Protein AF-0000000085050852 (afdb_homodimer)

pLDDT: mean 91.25, std 10.24, range [46.09, 98.75]

Foldseek 3Di:
DDPDPDDDDDDPDDDDDDDDDDPVVVVVLVVVQVVVCVVPVDRDDSVVCVVVVVVVVCVPDPVNVVVVVD/DDPDPDDDDDDPDDDDDDDDDDPVVVVVLVVVQVVVCVVPVDRDDSVVCVVVVVVVVCVPDPVNVVVVVD

InterPro domains:
  IPR018733 Protein of unknown function DUF2274 [PF10038] (1-66)

Radius of gyration: 18.99 Å; Cα contacts (8 Å, |Δi|>4): 136; chains: 2; bounding box: 42×63×49 Å

Structure (mmCIF, N/CA/C/O backbone):
data_AF-0000000085050852-model_v1
#
loop_
_entity.id
_entity.type
_entity.pdbx_description
1 polymer 'DUF2274 domain-containing protein'
#
loop_
_atom_site.group_PDB
_atom_site.id
_atom_site.type_symbol
_atom_site.label_atom_id
_atom_site.label_alt_id
_atom_site.label_comp_id
_atom_site.label_asym_id
_atom_site.label_entity_id
_atom_site.label_seq_id
_atom_site.pdbx_PDB_ins_code
_atom_site.Cartn_x
_atom_site.Cartn_y
_atom_site.Cartn_z
_atom_site.occupancy
_atom_site.B_iso_or_equiv
_atom_site.auth_seq_id
_atom_site.auth_comp_id
_atom_site.auth_asym_id
_atom_site.auth_atom_id
_atom_site.pdbx_PDB_model_num
ATOM 1 N N . MET A 1 1 ? -20.203 -36.625 -13.133 1 67.12 1 MET A N 1
ATOM 2 C CA . MET A 1 1 ? -20.219 -35.344 -12.453 1 67.12 1 MET A CA 1
ATOM 3 C C . MET A 1 1 ? -20.875 -34.281 -13.32 1 67.12 1 MET A C 1
ATOM 5 O O . MET A 1 1 ? -20.875 -34.375 -14.547 1 67.12 1 MET A O 1
ATOM 9 N N . VAL A 1 2 ? -21.734 -33.469 -12.781 1 70.62 2 VAL A N 1
ATOM 10 C CA . VAL A 1 2 ? -22.438 -32.469 -13.594 1 70.62 2 VAL A CA 1
ATOM 11 C C . VAL A 1 2 ? -21.469 -31.438 -14.125 1 70.62 2 VAL A C 1
ATOM 13 O O . VAL A 1 2 ? -20.641 -30.906 -13.375 1 70.62 2 VAL A O 1
ATOM 16 N N . GLU A 1 3 ? -21.203 -31.438 -15.422 1 77 3 GLU A N 1
ATOM 17 C CA . GLU A 1 3 ? -20.359 -30.438 -16.062 1 77 3 GLU A CA 1
ATOM 18 C C . GLU A 1 3 ? -21.109 -29.125 -16.281 1 77 3 GLU A C 1
ATOM 20 O O . GLU A 1 3 ? -21.875 -29 -17.25 1 77 3 GLU A O 1
ATOM 25 N N . LEU A 1 4 ? -21.188 -28.328 -15.367 1 81.25 4 LEU A N 1
ATOM 26 C CA . LEU A 1 4 ? -21.844 -27.047 -15.508 1 81.25 4 LEU A CA 1
ATOM 27 C C . LEU A 1 4 ? -21.141 -26.172 -16.531 1 81.25 4 LEU A C 1
ATOM 29 O O . LEU A 1 4 ? -19.906 -26.234 -16.656 1 81.25 4 LEU A O 1
ATOM 33 N N . LYS A 1 5 ? -21.828 -25.375 -17.188 1 89.88 5 LYS A N 1
ATOM 34 C CA . LYS A 1 5 ? -21.281 -24.422 -18.141 1 89.88 5 LYS A CA 1
ATOM 35 C C . LYS A 1 5 ? -20.5 -23.312 -17.438 1 89.88 5 LYS A C 1
ATOM 37 O O . LYS A 1 5 ? -19.531 -22.781 -17.984 1 89.88 5 LYS A O 1
ATOM 42 N N . LEU A 1 6 ? -21.047 -23.094 -16.156 1 86.44 6 LEU A N 1
ATOM 43 C CA . LEU A 1 6 ? -20.422 -22 -15.414 1 86.44 6 LEU A CA 1
ATOM 44 C C . LEU A 1 6 ? -19.125 -22.469 -14.781 1 86.44 6 LEU A C 1
ATOM 46 O O . LEU A 1 6 ? -19.094 -23.438 -14.023 1 86.44 6 LEU A O 1
ATOM 50 N N . ALA A 1 7 ? -18.125 -21.75 -15.133 1 86.06 7 ALA A N 1
ATOM 51 C CA . ALA A 1 7 ? -16.828 -22.016 -14.531 1 86.06 7 ALA A CA 1
ATOM 52 C C . ALA A 1 7 ? -16.766 -21.531 -13.086 1 86.06 7 ALA A C 1
ATOM 54 O O . ALA A 1 7 ? -17.641 -20.766 -12.648 1 86.06 7 ALA A O 1
ATOM 55 N N . LYS A 1 8 ? -15.93 -22.078 -12.336 1 86.75 8 LYS A N 1
ATOM 56 C CA . LYS A 1 8 ? -15.672 -21.609 -10.977 1 86.75 8 LYS A CA 1
ATOM 57 C C . LYS A 1 8 ? -15.406 -20.109 -10.945 1 86.75 8 LYS A C 1
ATOM 59 O O . LYS A 1 8 ? -14.648 -19.594 -11.766 1 86.75 8 LYS A O 1
ATOM 64 N N . LEU A 1 9 ? -16.266 -19.484 -10.148 1 86.06 9 LEU A N 1
ATOM 65 C CA . LEU A 1 9 ? -16.094 -18.031 -9.984 1 86.06 9 LEU A CA 1
ATOM 66 C C . LEU A 1 9 ? -14.805 -17.719 -9.242 1 86.06 9 LEU A C 1
ATOM 68 O O . LEU A 1 9 ? -14.398 -18.469 -8.352 1 86.06 9 LEU A O 1
ATOM 72 N N . PRO A 1 10 ? -14.148 -16.719 -9.664 1 84.88 10 PRO A N 1
ATOM 73 C CA . PRO A 1 10 ? -12.953 -16.328 -8.922 1 84.88 10 PRO A CA 1
ATOM 74 C C . PRO A 1 10 ? -13.25 -15.945 -7.477 1 84.88 10 PRO A C 1
ATOM 76 O O . PRO A 1 10 ? -14.406 -15.68 -7.133 1 84.88 10 PRO A O 1
ATOM 79 N N . ASP A 1 11 ? -12.266 -16.062 -6.648 1 89.38 11 ASP A N 1
ATOM 80 C CA . ASP A 1 11 ? -12.406 -15.594 -5.273 1 89.38 11 ASP A CA 1
ATOM 81 C C . ASP A 1 11 ? -12.68 -14.086 -5.23 1 89.38 11 ASP A C 1
ATOM 83 O O . ASP A 1 11 ? -11.977 -13.312 -5.879 1 89.38 11 ASP A O 1
ATOM 87 N N . ARG A 1 12 ? -13.742 -13.75 -4.582 1 92.06 12 ARG A N 1
ATOM 88 C CA . ARG A 1 12 ? -14.133 -12.344 -4.512 1 92.06 12 ARG A CA 1
ATOM 89 C C . ARG A 1 12 ? -14.109 -11.844 -3.07 1 92.06 12 ARG A C 1
ATOM 91 O O . ARG A 1 12 ? -14.586 -10.742 -2.783 1 92.06 12 ARG A O 1
ATOM 98 N N . THR A 1 13 ? -13.555 -12.695 -2.275 1 95.25 13 THR A N 1
ATOM 99 C CA . THR A 1 13 ? -13.578 -12.328 -0.863 1 95.25 13 THR A CA 1
ATOM 100 C C . THR A 1 13 ? -12.469 -11.336 -0.544 1 95.25 13 THR A C 1
ATOM 102 O O . THR A 1 13 ? -11.289 -11.602 -0.798 1 95.25 13 THR A O 1
ATOM 105 N N . PRO A 1 14 ? -12.898 -10.188 -0.092 1 97.31 14 PRO A N 1
ATOM 106 C CA . PRO A 1 14 ? -11.852 -9.234 0.316 1 97.31 14 PRO A CA 1
ATOM 107 C C . PRO A 1 14 ? -10.922 -9.812 1.381 1 97.31 14 PRO A C 1
ATOM 109 O O . PRO A 1 14 ? -11.344 -10.625 2.203 1 97.31 14 PRO A O 1
ATOM 112 N N . VAL A 1 15 ? -9.766 -9.344 1.388 1 97.62 15 VAL A N 1
ATOM 113 C CA . VAL A 1 15 ? -8.734 -9.828 2.297 1 97.62 15 VAL A CA 1
ATOM 114 C C . VAL A 1 15 ? -8.344 -8.711 3.268 1 97.62 15 VAL A C 1
ATOM 116 O O . VAL A 1 15 ? -8.078 -7.582 2.852 1 97.62 15 VAL A O 1
ATOM 119 N N . LYS A 1 16 ? -8.336 -8.992 4.504 1 97.88 16 LYS A N 1
ATOM 120 C CA . LYS A 1 16 ? -7.891 -8.078 5.547 1 97.88 16 LYS A CA 1
ATOM 121 C C . LYS A 1 16 ? -6.418 -8.289 5.875 1 97.88 16 LYS A C 1
ATOM 123 O O . LYS A 1 16 ? -5.984 -9.414 6.113 1 97.88 16 LYS A O 1
ATOM 128 N N . LEU A 1 17 ? -5.641 -7.262 5.828 1 98.19 17 LEU A N 1
ATOM 129 C CA . LEU A 1 17 ? -4.219 -7.328 6.156 1 98.19 17 LEU A CA 1
ATOM 130 C C . LEU A 1 17 ? -3.846 -6.258 7.176 1 98.19 17 LEU A C 1
ATOM 132 O O . LEU A 1 17 ? -4.359 -5.137 7.121 1 98.19 17 LEU A O 1
ATOM 136 N N . THR A 1 18 ? -2.967 -6.656 8.039 1 98.44 18 THR A N 1
ATOM 137 C CA . THR A 1 18 ? -2.357 -5.699 8.953 1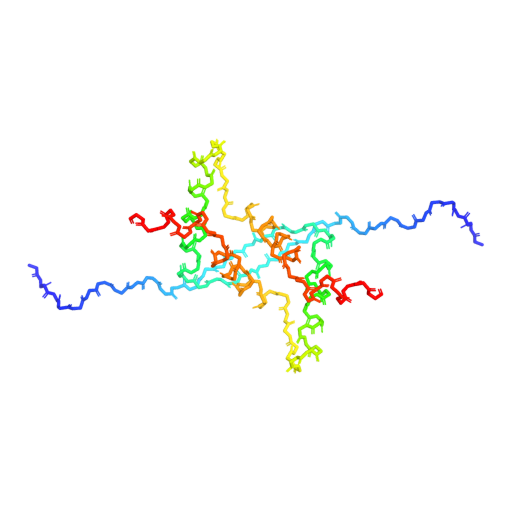 98.44 18 THR A CA 1
ATOM 138 C C . THR A 1 18 ? -0.92 -5.395 8.539 1 98.44 18 THR A C 1
ATOM 140 O O . THR A 1 18 ? -0.088 -6.301 8.461 1 98.44 18 THR A O 1
ATOM 143 N N . ILE A 1 19 ? -0.638 -4.125 8.32 1 98.25 19 ILE A N 1
ATOM 144 C CA . ILE A 1 19 ? 0.702 -3.736 7.895 1 98.25 19 ILE A CA 1
ATOM 145 C C . ILE A 1 19 ? 1.31 -2.777 8.914 1 98.25 19 ILE A C 1
ATOM 147 O O . ILE A 1 19 ? 0.59 -2.182 9.719 1 98.25 19 ILE A O 1
ATOM 151 N N . MET A 1 20 ? 2.619 -2.723 8.844 1 98.06 20 MET A N 1
ATOM 152 C CA . MET A 1 20 ? 3.367 -1.781 9.672 1 98.06 20 MET A CA 1
ATOM 153 C C . MET A 1 20 ? 4.086 -0.75 8.812 1 98.06 20 MET A C 1
ATOM 155 O O . MET A 1 20 ? 4.801 -1.108 7.871 1 98.06 20 MET A O 1
ATOM 159 N N . LEU A 1 21 ? 3.822 0.485 9.211 1 98.19 21 LEU A N 1
ATOM 160 C CA . LEU A 1 21 ? 4.469 1.578 8.492 1 98.19 21 LEU A CA 1
ATOM 161 C C . LEU A 1 21 ? 5.406 2.352 9.414 1 98.19 21 LEU A C 1
ATOM 163 O O . LEU A 1 21 ? 5.09 2.568 10.586 1 98.19 21 LEU A O 1
ATOM 167 N N . GLY A 1 22 ? 6.484 2.773 8.859 1 97.44 22 GLY A N 1
ATOM 168 C CA . GLY A 1 22 ? 7.25 3.77 9.594 1 97.44 22 GLY A CA 1
ATOM 169 C C . GLY A 1 22 ? 6.508 5.082 9.766 1 97.44 22 GLY A C 1
ATOM 170 O O . GLY A 1 22 ? 5.648 5.426 8.953 1 97.44 22 GLY A O 1
ATOM 171 N N . ALA A 1 23 ? 6.906 5.828 10.773 1 96.88 23 ALA A N 1
ATOM 172 C CA . ALA A 1 23 ? 6.238 7.086 11.094 1 96.88 23 ALA A CA 1
ATOM 173 C C . ALA A 1 23 ? 6.309 8.062 9.922 1 96.88 23 ALA A C 1
ATOM 175 O O . ALA A 1 23 ? 5.328 8.742 9.617 1 96.88 23 ALA A O 1
ATOM 176 N N . GLU A 1 24 ? 7.336 8.141 9.289 1 95.25 24 GLU A N 1
ATOM 177 C CA . GLU A 1 24 ? 7.523 9.078 8.18 1 95.25 24 GLU A CA 1
ATOM 178 C C . GLU A 1 24 ? 6.652 8.703 6.988 1 95.25 24 GLU A C 1
ATOM 180 O O . GLU A 1 24 ? 6 9.57 6.395 1 95.25 24 GLU A O 1
ATOM 185 N N . LEU A 1 25 ? 6.68 7.465 6.652 1 97.44 25 LEU A N 1
ATOM 186 C CA . LEU A 1 25 ? 5.844 7.012 5.547 1 97.44 25 LEU A CA 1
ATOM 187 C C . LEU A 1 25 ? 4.367 7.258 5.84 1 97.44 25 LEU A C 1
ATOM 189 O O . LEU A 1 25 ? 3.621 7.695 4.961 1 97.44 25 LEU A O 1
ATOM 193 N N . HIS A 1 26 ? 3.969 6.965 7.027 1 97.88 26 HIS A N 1
ATOM 194 C CA . HIS A 1 26 ? 2.582 7.219 7.398 1 97.88 26 HIS A CA 1
ATOM 195 C C . HIS A 1 26 ? 2.234 8.695 7.246 1 97.88 26 HIS A C 1
ATOM 197 O O . HIS A 1 26 ? 1.165 9.039 6.738 1 97.88 26 HIS A O 1
ATOM 203 N N . GLN A 1 27 ? 3.094 9.539 7.734 1 95.69 27 GLN A N 1
ATOM 204 C CA . GLN A 1 27 ? 2.861 10.969 7.594 1 95.69 27 GLN A CA 1
ATOM 205 C C . GLN A 1 27 ? 2.748 11.367 6.125 1 95.69 27 GLN A C 1
ATOM 207 O O . GLN A 1 27 ? 1.88 12.156 5.754 1 95.69 27 GLN A O 1
ATOM 212 N N . CYS A 1 28 ? 3.631 10.812 5.262 1 96.5 28 CYS A N 1
ATOM 213 C CA . CYS A 1 28 ? 3.564 11.086 3.832 1 96.5 28 CYS A CA 1
ATOM 214 C C . CYS A 1 28 ? 2.225 10.648 3.254 1 96.5 28 CYS A C 1
ATOM 216 O O . CYS A 1 28 ? 1.643 11.352 2.424 1 96.5 28 CYS A O 1
ATOM 218 N N . LEU A 1 29 ? 1.717 9.547 3.695 1 97.88 29 LEU A N 1
ATOM 219 C CA . LEU A 1 29 ? 0.432 9.047 3.221 1 97.88 29 LEU A CA 1
ATOM 220 C C . LEU A 1 29 ? -0.708 9.945 3.686 1 97.88 29 LEU A C 1
ATOM 222 O O . LEU A 1 29 ? -1.665 10.18 2.941 1 97.88 29 LEU A O 1
ATOM 226 N N . ARG A 1 30 ? -0.596 10.461 4.852 1 96.44 30 ARG A N 1
ATOM 227 C CA . ARG A 1 30 ? -1.6 11.406 5.336 1 96.44 30 ARG A CA 1
ATOM 228 C C . ARG A 1 30 ? -1.588 12.688 4.508 1 96.44 30 ARG A C 1
ATOM 230 O O . ARG A 1 30 ? -2.645 13.203 4.141 1 96.44 30 ARG A O 1
ATOM 237 N N . ASP A 1 31 ? -0.368 13.172 4.324 1 95.88 31 ASP A N 1
ATOM 238 C CA . ASP A 1 31 ? -0.244 14.352 3.473 1 95.88 31 ASP A CA 1
ATOM 239 C C . ASP A 1 31 ? -0.857 14.109 2.098 1 95.88 31 ASP A C 1
ATOM 241 O O . ASP A 1 31 ? -1.517 14.984 1.539 1 95.88 31 ASP A O 1
ATOM 245 N N . TYR A 1 32 ? -0.618 12.922 1.528 1 96.88 32 TYR A N 1
ATOM 246 C CA . TYR A 1 32 ? -1.175 12.547 0.233 1 96.88 32 TYR A CA 1
ATOM 247 C C . TYR A 1 32 ? -2.699 12.57 0.267 1 96.88 32 TYR A C 1
ATOM 249 O O . TYR A 1 32 ? -3.34 13.055 -0.668 1 96.88 32 TYR A O 1
ATOM 257 N N . ALA A 1 33 ? -3.281 12 1.296 1 96.44 33 ALA A N 1
ATOM 258 C CA . ALA A 1 33 ? -4.734 11.984 1.448 1 96.44 33 ALA A CA 1
ATOM 259 C C . ALA A 1 33 ? -5.297 13.398 1.499 1 96.44 33 ALA A C 1
ATOM 261 O O . ALA A 1 33 ? -6.363 13.672 0.943 1 96.44 33 ALA A O 1
ATOM 262 N N . GLU A 1 34 ? -4.59 14.266 2.164 1 95 34 GLU A N 1
ATOM 263 C CA . GLU A 1 34 ? -5.016 15.656 2.248 1 95 34 GLU A CA 1
ATOM 264 C C . GLU A 1 34 ? -4.973 16.328 0.878 1 95 34 GLU A C 1
ATOM 266 O O . GLU A 1 34 ? -5.898 17.062 0.509 1 95 34 GLU A O 1
ATOM 271 N N . LEU A 1 35 ? -3.891 16.078 0.183 1 94.44 35 LEU A N 1
ATOM 272 C CA . LEU A 1 35 ? -3.768 16.609 -1.17 1 94.44 35 LEU A CA 1
ATOM 273 C C . LEU A 1 35 ? -4.875 16.078 -2.068 1 94.44 35 LEU A C 1
ATOM 275 O O . LEU A 1 35 ? -5.465 16.828 -2.852 1 94.44 35 LEU A O 1
ATOM 279 N N . TYR A 1 36 ? -5.168 14.773 -1.978 1 93.88 36 TYR A N 1
ATOM 280 C CA . TYR A 1 36 ? -6.227 14.117 -2.734 1 93.88 36 TYR A CA 1
ATOM 281 C C . TYR A 1 36 ? -7.582 14.742 -2.441 1 93.88 36 TYR A C 1
ATOM 283 O O . TYR A 1 36 ? -8.375 14.984 -3.355 1 93.88 36 TYR A O 1
ATOM 291 N N . ALA A 1 37 ? -7.801 15.016 -1.174 1 94.12 37 ALA A N 1
ATOM 292 C CA . ALA A 1 37 ? -9.055 15.648 -0.76 1 94.12 37 ALA A CA 1
ATOM 293 C C . ALA A 1 37 ? -9.172 17.062 -1.327 1 94.12 37 ALA A C 1
ATOM 295 O O . ALA A 1 37 ? -10.25 17.469 -1.768 1 94.12 37 ALA A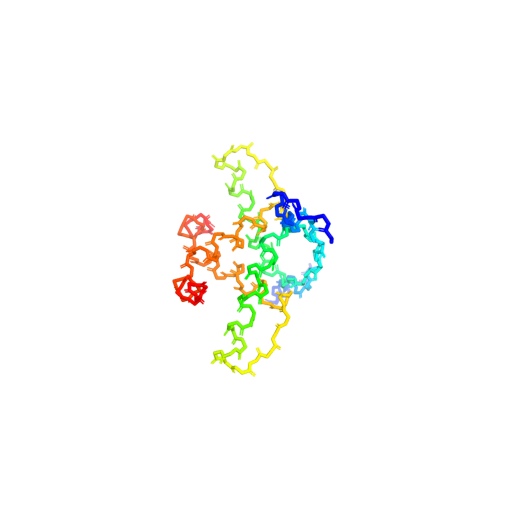 O 1
ATOM 296 N N . ALA A 1 38 ? -8.086 17.75 -1.304 1 92.81 38 ALA A N 1
ATOM 297 C CA . ALA A 1 38 ? -8.078 19.125 -1.81 1 92.81 38 ALA A CA 1
ATOM 298 C C . ALA A 1 38 ? -8.32 19.156 -3.316 1 92.81 38 ALA A C 1
ATOM 300 O O . ALA A 1 38 ? -8.992 20.047 -3.826 1 92.81 38 ALA A O 1
ATOM 301 N N . ALA A 1 39 ? -7.812 18.203 -3.996 1 92.19 39 ALA A N 1
ATOM 302 C CA . ALA A 1 39 ? -7.887 18.156 -5.453 1 92.19 39 ALA A CA 1
ATOM 303 C C . ALA A 1 39 ? -9.273 17.703 -5.918 1 92.19 39 ALA A C 1
ATOM 305 O O . ALA A 1 39 ? -9.781 18.203 -6.926 1 92.19 39 ALA A O 1
ATOM 306 N N . TYR A 1 40 ? -9.867 16.797 -5.168 1 93.25 40 TYR A N 1
ATOM 307 C CA . TYR A 1 40 ? -11.062 16.156 -5.695 1 93.25 40 TYR A CA 1
ATOM 308 C C . TYR A 1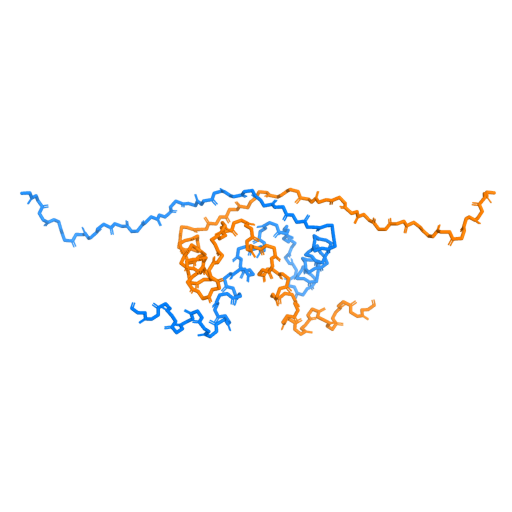 40 ? -12.25 16.375 -4.77 1 93.25 40 TYR A C 1
ATOM 310 O O . TYR A 1 40 ? -13.383 16 -5.098 1 93.25 40 TYR A O 1
ATOM 318 N N . GLY A 1 41 ? -12.055 16.984 -3.588 1 91.12 41 GLY A N 1
ATOM 319 C CA . GLY A 1 41 ? -13.156 17.234 -2.664 1 91.12 41 GLY A CA 1
ATOM 320 C C . GLY A 1 41 ? -13.609 15.977 -1.933 1 91.12 41 GLY A C 1
ATOM 321 O O . GLY A 1 41 ? -14.719 15.938 -1.394 1 91.12 41 GLY A O 1
ATOM 322 N N . ALA A 1 42 ? -12.836 14.891 -2.004 1 86.69 42 ALA A N 1
ATOM 323 C CA . ALA A 1 42 ? -13.156 13.617 -1.363 1 86.69 42 ALA A CA 1
ATOM 324 C C . ALA A 1 42 ? -12.234 13.359 -0.174 1 86.69 42 ALA A C 1
ATOM 326 O O . ALA A 1 42 ? -11.031 13.141 -0.347 1 86.69 42 ALA A O 1
ATOM 327 N N . THR A 1 43 ? -12.844 13.477 0.985 1 90.81 43 THR A N 1
ATOM 328 C CA . THR A 1 43 ? -12.055 13.156 2.168 1 90.81 43 THR A CA 1
ATOM 329 C C . THR A 1 43 ?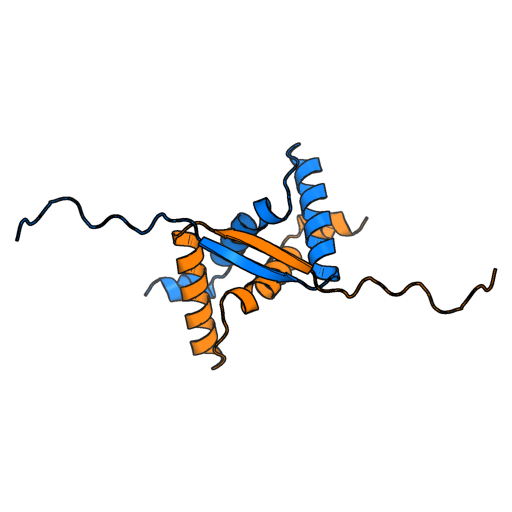 -11.977 11.641 2.367 1 90.81 43 THR A C 1
ATOM 331 O O . THR A 1 43 ? -13 10.984 2.572 1 90.81 43 THR A O 1
ATOM 334 N N . GLU A 1 44 ? -10.867 11.102 2.037 1 91.12 44 GLU A N 1
ATOM 335 C CA . GLU A 1 44 ? -10.633 9.664 2.207 1 91.12 44 GLU A CA 1
ATOM 336 C C . GLU A 1 44 ? -9.586 9.406 3.279 1 91.12 44 GLU A C 1
ATOM 338 O O . GLU A 1 44 ? -8.672 10.203 3.471 1 91.12 44 GLU A O 1
ATOM 343 N N . GLN A 1 45 ? -9.852 8.312 3.967 1 95.88 45 GLN A N 1
ATOM 344 C CA . GLN A 1 45 ? -8.812 7.863 4.887 1 95.88 45 GLN A CA 1
ATOM 345 C C . GLN A 1 45 ? -7.652 7.215 4.137 1 95.88 45 GLN A C 1
ATOM 347 O O . GLN A 1 45 ? -7.832 6.695 3.035 1 95.88 45 GLN A O 1
ATOM 352 N N . VAL A 1 46 ? -6.551 7.238 4.727 1 97 46 VAL A N 1
ATOM 353 C CA . VAL A 1 46 ? -5.34 6.637 4.176 1 97 46 VAL A CA 1
ATOM 354 C C . VAL A 1 46 ? -5.613 5.18 3.801 1 97 46 VAL A C 1
ATOM 356 O O . VAL A 1 46 ? -5.258 4.738 2.707 1 97 46 VAL A O 1
ATOM 359 N N . VAL A 1 47 ? -6.309 4.457 4.633 1 97.62 47 VAL A N 1
ATOM 360 C CA . VAL A 1 47 ? -6.543 3.027 4.453 1 97.62 47 VAL A CA 1
ATOM 361 C C . VAL A 1 47 ? -7.43 2.797 3.232 1 97.62 47 VAL A C 1
ATOM 363 O O . VAL A 1 47 ? -7.352 1.747 2.59 1 97.62 47 VAL A O 1
ATOM 366 N N . ASP A 1 48 ? -8.148 3.773 2.906 1 96.56 48 ASP A N 1
ATOM 367 C CA . ASP A 1 48 ? -9.023 3.646 1.749 1 96.56 48 ASP A CA 1
ATOM 368 C C . ASP A 1 48 ? -8.266 3.902 0.45 1 96.56 48 ASP A C 1
ATOM 370 O O . ASP A 1 48 ? -8.641 3.396 -0.608 1 96.56 48 ASP A O 1
ATOM 374 N N . LEU A 1 49 ? -7.215 4.637 0.485 1 97.75 49 LEU A N 1
ATOM 375 C CA . LEU A 1 49 ? -6.43 4.988 -0.694 1 97.75 49 LEU A CA 1
ATOM 376 C C . LEU A 1 49 ? -5.406 3.906 -1.012 1 97.75 49 LEU A C 1
ATOM 378 O O . LEU A 1 49 ? -5.066 3.689 -2.178 1 97.75 49 LEU A O 1
ATOM 382 N N . ILE A 1 50 ? -4.977 3.193 -0.029 1 98.62 50 ILE A N 1
ATOM 383 C CA . ILE A 1 50 ? -3.822 2.307 -0.121 1 98.62 50 ILE A CA 1
ATOM 384 C C . ILE A 1 50 ? -4.07 1.248 -1.193 1 98.62 50 ILE A C 1
ATOM 386 O O . ILE A 1 50 ? -3.211 1.002 -2.043 1 98.62 50 ILE A O 1
ATOM 390 N N . PRO A 1 51 ? -5.293 0.659 -1.261 1 98.62 51 PRO A N 1
ATOM 391 C CA . PRO A 1 51 ? -5.48 -0.352 -2.305 1 98.62 51 PRO A CA 1
ATOM 392 C C . PRO A 1 51 ? -5.332 0.221 -3.713 1 98.62 51 PRO A C 1
ATOM 394 O O . PRO A 1 51 ? -4.781 -0.439 -4.598 1 98.62 51 PRO A O 1
ATOM 397 N N . TYR A 1 52 ? -5.727 1.358 -3.875 1 97.88 52 TYR A N 1
ATOM 398 C CA . TYR A 1 52 ? -5.664 1.978 -5.195 1 97.88 52 TYR A CA 1
ATOM 399 C C . TYR A 1 52 ? -4.234 2.377 -5.543 1 97.88 52 TYR A C 1
ATOM 401 O O . TYR A 1 52 ? -3.824 2.293 -6.703 1 97.88 52 TYR A O 1
ATOM 409 N N . MET A 1 53 ? -3.514 2.812 -4.555 1 98.5 53 MET A N 1
ATOM 410 C CA . MET A 1 53 ? -2.105 3.156 -4.746 1 98.5 53 MET A CA 1
ATOM 411 C C . MET A 1 53 ? -1.291 1.921 -5.117 1 98.5 53 MET A C 1
ATOM 413 O O . MET A 1 53 ? -0.433 1.979 -6 1 98.5 53 MET A O 1
ATOM 417 N N . LEU A 1 54 ? -1.592 0.817 -4.438 1 98.69 54 LEU A N 1
ATOM 418 C CA . LEU A 1 54 ? -0.901 -0.432 -4.738 1 98.69 54 LEU A CA 1
ATOM 419 C C . LEU A 1 54 ? -1.228 -0.905 -6.152 1 98.69 54 LEU A C 1
ATOM 421 O O . LEU A 1 54 ? -0.343 -1.367 -6.875 1 98.69 54 LEU A O 1
ATOM 425 N N . GLU A 1 55 ? -2.5 -0.778 -6.547 1 98.06 55 GLU A N 1
ATOM 426 C CA . GLU A 1 55 ? -2.895 -1.135 -7.906 1 98.06 55 GLU A CA 1
ATOM 427 C C . GLU A 1 55 ? -2.139 -0.304 -8.938 1 98.06 55 GLU A C 1
ATOM 429 O O . GLU A 1 55 ? -1.64 -0.84 -9.93 1 98.06 55 GLU A O 1
ATOM 434 N N . ALA A 1 56 ? -2.043 0.962 -8.664 1 97.62 56 ALA A N 1
ATOM 435 C CA . ALA A 1 56 ? -1.34 1.866 -9.57 1 97.62 56 ALA A CA 1
ATOM 436 C C . ALA A 1 56 ? 0.142 1.512 -9.656 1 97.62 56 ALA A C 1
ATOM 438 O O . ALA A 1 56 ? 0.731 1.536 -10.742 1 97.62 56 ALA A O 1
ATOM 439 N N . PHE A 1 57 ? 0.718 1.21 -8.539 1 98.06 57 PHE A N 1
ATOM 440 C CA . PHE A 1 57 ? 2.117 0.803 -8.508 1 98.06 57 PHE A CA 1
ATOM 441 C C . PHE A 1 57 ? 2.342 -0.431 -9.375 1 98.06 57 PHE A C 1
ATOM 443 O O . PHE A 1 57 ? 3.262 -0.463 -10.195 1 98.06 57 PHE A O 1
ATOM 450 N N . LEU A 1 58 ? 1.481 -1.452 -9.242 1 97.38 58 LEU A N 1
ATOM 451 C CA . LEU A 1 58 ? 1.619 -2.691 -10 1 97.38 58 LEU A CA 1
ATOM 452 C C . LEU A 1 58 ? 1.469 -2.432 -11.492 1 97.38 58 LEU A C 1
ATOM 454 O O . LEU A 1 58 ? 2.199 -3.01 -12.305 1 97.38 58 LEU A O 1
ATOM 458 N N . GLN A 1 59 ? 0.58 -1.599 -11.812 1 95.69 59 GLN A N 1
ATOM 459 C CA . GLN A 1 59 ? 0.333 -1.289 -13.219 1 95.69 59 GLN A CA 1
ATOM 460 C C . GLN A 1 59 ? 1.518 -0.551 -13.836 1 95.69 59 GLN A C 1
ATOM 462 O O . GLN A 1 59 ? 1.787 -0.688 -15.031 1 95.69 59 GLN A O 1
ATOM 467 N N . SER A 1 60 ? 2.219 0.146 -12.961 1 95.62 60 SER A N 1
ATOM 468 C CA . SER A 1 60 ? 3.316 0.96 -13.469 1 95.62 60 SER A CA 1
ATOM 469 C C . SER A 1 60 ? 4.609 0.158 -13.547 1 95.62 60 SER A C 1
ATOM 471 O O . SER A 1 60 ? 5.586 0.601 -14.156 1 95.62 60 SER A O 1
ATOM 473 N N . ASP A 1 61 ? 4.652 -0.965 -12.914 1 94.56 61 ASP A N 1
ATOM 474 C CA . ASP A 1 61 ? 5.855 -1.79 -12.906 1 94.56 61 ASP A CA 1
ATOM 475 C C . ASP A 1 61 ? 5.941 -2.646 -14.164 1 94.56 61 ASP A C 1
ATOM 477 O O . ASP A 1 61 ? 5.348 -3.727 -14.234 1 94.56 61 ASP A O 1
ATOM 481 N N . LYS A 1 62 ? 6.711 -2.283 -15.078 1 90.81 62 LYS A N 1
ATOM 482 C CA . LYS A 1 62 ? 6.852 -2.947 -16.375 1 90.81 62 LYS A CA 1
ATOM 483 C C . LYS A 1 62 ? 7.426 -4.352 -16.203 1 90.81 62 LYS A C 1
ATOM 485 O O . LYS A 1 62 ? 7.09 -5.258 -16.969 1 90.81 62 LYS A O 1
ATOM 490 N N . GLY A 1 63 ? 8.297 -4.512 -15.242 1 89.44 63 GLY A N 1
ATOM 491 C CA . GLY A 1 63 ? 8.828 -5.836 -14.953 1 89.44 63 GLY A CA 1
ATOM 492 C C . GLY A 1 63 ? 7.762 -6.812 -14.492 1 89.44 63 GLY A C 1
ATOM 493 O O . GLY A 1 63 ? 7.797 -7.992 -14.852 1 89.44 63 GLY A O 1
ATOM 494 N N . PHE A 1 64 ? 6.859 -6.316 -13.812 1 92.38 64 PHE A N 1
ATOM 495 C CA . PHE A 1 64 ? 5.758 -7.145 -13.336 1 92.38 64 PHE A CA 1
ATOM 496 C C . PHE A 1 64 ? 4.797 -7.469 -14.469 1 92.38 64 PHE A C 1
ATOM 498 O O . PHE A 1 64 ? 4.27 -8.578 -14.547 1 92.38 64 PHE A O 1
ATOM 505 N N . GLN A 1 65 ? 4.598 -6.543 -15.273 1 85.88 65 GLN A N 1
ATOM 506 C CA . GLN A 1 65 ? 3.684 -6.766 -16.391 1 85.88 65 GLN A CA 1
ATOM 507 C C . GLN A 1 65 ? 4.223 -7.832 -17.344 1 85.88 65 GLN A C 1
ATOM 509 O O . GLN A 1 65 ? 3.457 -8.633 -17.891 1 85.88 65 GLN A O 1
ATOM 514 N N . ARG A 1 66 ? 5.473 -7.793 -17.453 1 83.25 66 ARG A N 1
ATOM 515 C CA . ARG A 1 66 ? 6.117 -8.742 -18.344 1 83.25 66 ARG A CA 1
ATOM 516 C C . ARG A 1 66 ? 6.184 -10.133 -17.719 1 83.25 66 ARG A C 1
ATOM 518 O O . ARG A 1 66 ? 6.012 -11.141 -18.406 1 83.25 66 ARG A O 1
ATOM 525 N N . GLY A 1 67 ? 6.316 -10.125 -16.5 1 72.88 67 GLY A N 1
ATOM 526 C CA . GLY A 1 67 ? 6.391 -11.398 -15.797 1 72.88 67 GLY A CA 1
ATOM 527 C C . GLY A 1 67 ? 5.035 -12.055 -15.617 1 72.88 67 GLY A C 1
ATOM 528 O O . GLY A 1 67 ? 4.949 -13.273 -15.461 1 72.88 67 GLY A O 1
ATOM 529 N N . GLY A 1 68 ? 4.062 -11.219 -15.359 1 64.19 68 GLY A N 1
ATOM 530 C CA . GLY A 1 68 ? 2.723 -11.773 -15.266 1 64.19 68 GLY A CA 1
ATOM 531 C C . GLY A 1 68 ? 2.23 -12.359 -16.578 1 64.19 68 GLY A C 1
ATOM 532 O O . GLY A 1 68 ? 1.231 -13.078 -16.609 1 64.19 68 GLY A O 1
ATOM 533 N N . LYS A 1 69 ? 2.697 -11.875 -17.641 1 56.41 69 LYS A N 1
ATOM 534 C CA . LYS A 1 69 ? 2.346 -12.414 -18.953 1 56.41 69 LYS A CA 1
ATOM 535 C C . LYS A 1 69 ? 2.945 -13.805 -19.156 1 56.41 69 LYS A C 1
ATOM 537 O O . LYS A 1 69 ? 2.873 -14.359 -20.25 1 56.41 69 LYS A O 1
ATOM 542 N N . LYS A 1 70 ? 3.174 -14.555 -18.141 1 46.09 70 LYS A N 1
ATOM 543 C CA . LYS A 1 70 ? 3.451 -15.93 -18.562 1 46.09 70 LYS A CA 1
ATOM 544 C C . LYS A 1 70 ? 2.172 -16.75 -18.609 1 46.09 70 LYS A C 1
ATOM 546 O O . LYS A 1 70 ? 1.225 -16.5 -17.859 1 46.09 70 LYS A O 1
ATOM 551 N N . MET B 1 1 ? 12.539 28.703 30.422 1 66.25 1 MET B N 1
ATOM 552 C CA . MET B 1 1 ? 12.453 27.328 29.906 1 66.25 1 MET B CA 1
ATOM 553 C C . MET B 1 1 ? 13.773 26.906 29.266 1 66.25 1 MET B C 1
ATOM 555 O O . MET B 1 1 ? 14.539 27.75 28.797 1 66.25 1 MET B O 1
ATOM 559 N N . VAL B 1 2 ? 14.273 25.75 29.562 1 69.88 2 VAL B N 1
ATOM 560 C CA . VAL B 1 2 ? 15.57 25.328 29.062 1 69.88 2 VAL B CA 1
ATOM 561 C C . VAL B 1 2 ? 15.492 25.156 27.547 1 69.88 2 VAL B C 1
ATOM 563 O O . VAL B 1 2 ? 14.57 24.516 27.031 1 69.88 2 VAL B O 1
ATOM 566 N N . GLU B 1 3 ? 16.109 26.047 26.781 1 76.31 3 GLU B N 1
ATOM 567 C CA . GLU B 1 3 ? 16.203 25.938 25.328 1 76.31 3 GLU B CA 1
ATOM 568 C C . GLU B 1 3 ? 17.25 24.906 24.906 1 76.31 3 GLU B C 1
ATOM 570 O O . GLU B 1 3 ? 18.438 25.203 24.875 1 76.31 3 GLU B O 1
ATOM 575 N N . LEU B 1 4 ? 16.938 23.719 24.875 1 80.75 4 LEU B N 1
ATOM 576 C CA . LEU B 1 4 ? 17.875 22.688 24.453 1 80.75 4 LEU B CA 1
ATOM 577 C C . LEU B 1 4 ? 18.281 22.891 22.984 1 80.75 4 LEU B C 1
ATOM 579 O O . LEU B 1 4 ? 17.469 23.344 22.172 1 80.75 4 LEU B O 1
ATOM 583 N N . LYS B 1 5 ? 19.422 22.562 22.625 1 89.75 5 LYS B N 1
ATOM 584 C CA . LYS B 1 5 ? 19.938 22.609 21.25 1 89.75 5 LYS B CA 1
ATOM 585 C C . LYS B 1 5 ? 19.25 21.562 20.375 1 89.75 5 LYS B C 1
ATOM 587 O O . LYS B 1 5 ? 19.062 21.781 19.172 1 89.75 5 LYS B O 1
ATOM 592 N N . LEU B 1 6 ? 18.859 20.469 21.156 1 86.25 6 LEU B N 1
ATOM 593 C CA . LEU B 1 6 ? 18.266 19.375 20.406 1 86.25 6 LEU B CA 1
ATOM 594 C C . LEU B 1 6 ? 16.797 19.656 20.109 1 86.25 6 LEU B C 1
ATOM 596 O O . LEU B 1 6 ? 16 19.891 21.016 1 86.25 6 LEU B O 1
ATOM 600 N N . ALA B 1 7 ? 16.547 19.625 18.859 1 85.69 7 ALA B N 1
ATOM 601 C CA . ALA B 1 7 ? 15.156 19.812 18.422 1 85.69 7 ALA B CA 1
ATOM 602 C C . ALA B 1 7 ? 14.328 18.562 18.719 1 85.69 7 ALA B C 1
ATOM 604 O O . ALA B 1 7 ? 14.875 17.484 19 1 85.69 7 ALA B O 1
ATOM 605 N N . LYS B 1 8 ? 13.078 18.719 18.844 1 86.31 8 LYS B N 1
ATOM 606 C CA . LYS B 1 8 ? 12.148 17.609 18.984 1 86.31 8 LYS B CA 1
ATOM 607 C C . LYS B 1 8 ? 12.375 16.562 17.891 1 86.31 8 LYS B C 1
ATOM 609 O O . LYS B 1 8 ? 12.523 16.922 16.719 1 86.31 8 LYS B O 1
ATOM 614 N N . LEU B 1 9 ? 12.656 15.375 18.391 1 85.5 9 LEU B N 1
ATOM 615 C CA . LEU B 1 9 ? 12.852 14.273 17.453 1 85.5 9 LEU B CA 1
ATOM 616 C C . LEU B 1 9 ? 11.547 13.914 16.75 1 85.5 9 LEU B C 1
ATOM 618 O O . LEU B 1 9 ? 10.477 14 17.344 1 85.5 9 LEU B O 1
ATOM 622 N N . PRO B 1 10 ? 11.656 13.641 15.531 1 83.94 10 PRO B N 1
ATOM 623 C CA . PRO B 1 10 ? 10.438 13.211 14.828 1 83.94 10 PRO B CA 1
ATOM 624 C C . PRO B 1 10 ? 9.852 11.93 15.414 1 83.94 10 PRO B C 1
ATOM 626 O O . PRO B 1 10 ? 10.531 11.203 16.141 1 83.94 10 PRO B O 1
ATOM 629 N N . ASP B 1 11 ? 8.57 11.766 15.227 1 89 11 ASP B N 1
ATOM 630 C CA . ASP B 1 11 ? 7.934 10.508 15.617 1 89 11 ASP B CA 1
ATOM 631 C C . ASP B 1 11 ? 8.539 9.328 14.867 1 89 11 ASP B C 1
ATOM 633 O O . ASP B 1 11 ? 8.688 9.375 13.641 1 89 11 ASP B O 1
ATOM 637 N N . ARG B 1 12 ? 8.961 8.375 15.625 1 91.88 12 ARG B N 1
ATOM 638 C CA . ARG B 1 12 ? 9.602 7.207 15.023 1 91.88 12 ARG B CA 1
ATOM 639 C C . ARG B 1 12 ? 8.805 5.938 15.297 1 91.88 12 ARG B C 1
ATOM 641 O O . ARG B 1 12 ? 9.273 4.832 15.031 1 91.88 12 ARG B O 1
ATOM 648 N N . THR B 1 13 ? 7.656 6.203 15.812 1 95.25 13 THR B N 1
ATOM 649 C CA . THR B 1 13 ? 6.867 5.035 16.188 1 95.25 13 THR B CA 1
ATOM 650 C C . THR B 1 13 ? 6.168 4.441 14.969 1 95.25 13 THR B C 1
ATOM 652 O O . THR B 1 13 ? 5.43 5.137 14.266 1 95.25 13 THR B O 1
ATOM 655 N N . PRO B 1 14 ? 6.504 3.193 14.703 1 97.31 14 PRO B N 1
ATOM 656 C CA . PRO B 1 14 ? 5.781 2.555 13.602 1 97.31 14 PRO B CA 1
ATOM 657 C C . PRO B 1 14 ? 4.27 2.553 13.812 1 97.31 14 PRO B C 1
ATOM 659 O O . PRO B 1 14 ? 3.797 2.48 14.945 1 97.31 14 PRO B O 1
ATOM 662 N N . VAL B 1 15 ? 3.588 2.562 12.766 1 97.62 15 VAL B N 1
ATOM 663 C CA . VAL B 1 15 ? 2.129 2.629 12.789 1 97.62 15 VAL B CA 1
ATOM 664 C C . VAL B 1 15 ? 1.544 1.33 12.242 1 97.62 15 VAL B C 1
ATOM 666 O O . VAL B 1 15 ? 1.951 0.858 11.18 1 97.62 15 VAL B O 1
ATOM 669 N N . LYS B 1 16 ? 0.661 0.746 12.945 1 97.88 16 LYS B N 1
ATOM 670 C CA . LYS B 1 16 ? -0.063 -0.448 12.516 1 97.88 16 LYS B CA 1
ATOM 671 C C . LYS B 1 16 ? -1.38 -0.079 11.844 1 97.88 16 LYS B C 1
ATOM 673 O O . LYS B 1 16 ? -2.166 0.699 12.383 1 97.88 16 LYS B O 1
ATOM 678 N N . LEU B 1 17 ? -1.599 -0.558 10.656 1 98.19 17 LEU B N 1
ATOM 679 C CA . LEU B 1 17 ? -2.834 -0.309 9.922 1 98.19 17 LEU B CA 1
ATOM 680 C C . LEU B 1 17 ? -3.447 -1.616 9.43 1 98.19 17 LEU B C 1
ATOM 682 O O . LEU B 1 17 ? -2.725 -2.535 9.039 1 98.19 17 LEU B O 1
ATOM 686 N N . THR B 1 18 ? -4.746 -1.627 9.477 1 98.44 18 THR B N 1
ATOM 687 C CA . THR B 1 18 ? -5.488 -2.719 8.859 1 98.44 18 THR B CA 1
ATOM 688 C C . THR B 1 18 ? -6.148 -2.258 7.559 1 98.44 18 THR B C 1
ATOM 690 O O . THR B 1 18 ? -6.938 -1.312 7.562 1 98.44 18 THR B O 1
ATOM 693 N N . ILE B 1 19 ? -5.836 -2.949 6.469 1 98.25 19 ILE B N 1
ATOM 694 C CA . ILE B 1 19 ? -6.398 -2.57 5.176 1 98.25 19 ILE B CA 1
ATOM 695 C C . ILE B 1 19 ? -7.207 -3.732 4.605 1 98.25 19 ILE B C 1
ATOM 697 O O . ILE B 1 19 ? -7.043 -4.879 5.027 1 98.25 19 ILE B O 1
ATOM 701 N N . MET B 1 20 ? -8.078 -3.336 3.711 1 98.06 20 MET B N 1
ATOM 702 C CA . MET B 1 20 ? -8.867 -4.32 2.977 1 98.06 20 MET B CA 1
ATOM 703 C C . MET B 1 20 ? -8.516 -4.309 1.493 1 98.06 20 MET B C 1
ATOM 705 O O . MET B 1 20 ? -8.508 -3.248 0.863 1 98.06 20 MET B O 1
ATOM 709 N N . LEU B 1 21 ? -8.227 -5.531 1.049 1 98.19 21 LEU B N 1
ATOM 710 C CA . LEU B 1 21 ? -7.902 -5.676 -0.3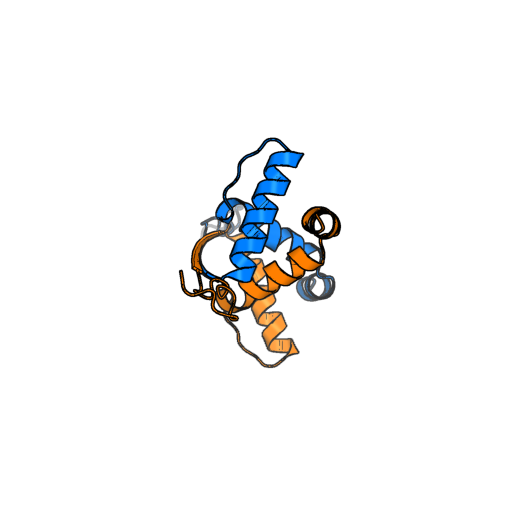66 1 98.19 21 LEU B CA 1
ATOM 711 C C . LEU B 1 21 ? -8.938 -6.547 -1.074 1 98.19 21 LEU B C 1
ATOM 713 O O . LEU B 1 21 ? -9.406 -7.539 -0.514 1 98.19 21 LEU B O 1
ATOM 717 N N . GLY B 1 22 ? -9.227 -6.168 -2.273 1 97.5 22 GLY B N 1
ATOM 718 C CA . GLY B 1 22 ? -9.945 -7.129 -3.092 1 97.5 22 GLY B CA 1
ATOM 719 C C . GLY B 1 22 ? -9.156 -8.391 -3.369 1 97.5 22 GLY B C 1
ATOM 720 O O . GLY B 1 22 ? -7.922 -8.375 -3.363 1 97.5 22 GLY B O 1
ATOM 721 N N . ALA B 1 23 ? -9.859 -9.477 -3.678 1 96.88 23 ALA B N 1
ATOM 722 C CA . ALA B 1 23 ? -9.234 -10.773 -3.91 1 96.88 23 ALA B CA 1
ATOM 723 C C . ALA B 1 23 ? -8.234 -10.703 -5.066 1 96.88 23 ALA B C 1
ATOM 725 O O . ALA B 1 23 ? -7.148 -11.281 -4.992 1 96.88 23 ALA B O 1
ATOM 726 N N . GLU B 1 24 ? -8.523 -10.062 -6.062 1 95.38 24 GLU B N 1
ATOM 727 C CA . GLU B 1 24 ? -7.664 -9.977 -7.242 1 95.38 24 GLU B CA 1
ATOM 728 C C . GLU B 1 24 ? -6.383 -9.203 -6.938 1 95.38 24 GLU B C 1
ATOM 730 O O . GLU B 1 24 ? -5.293 -9.633 -7.312 1 95.38 24 GLU B O 1
ATOM 735 N N . LEU B 1 25 ? -6.555 -8.094 -6.305 1 97.44 25 LEU B N 1
ATOM 736 C CA . LEU B 1 25 ? -5.383 -7.309 -5.941 1 97.44 25 LEU B CA 1
ATOM 737 C C . LEU B 1 25 ? -4.461 -8.102 -5.016 1 97.44 25 LEU B C 1
ATOM 739 O O . LEU B 1 25 ? -3.238 -8.07 -5.18 1 97.44 25 LEU B O 1
ATOM 743 N N . HIS B 1 26 ? -5.035 -8.75 -4.074 1 97.88 26 HIS B N 1
ATOM 744 C CA . HIS B 1 26 ? -4.223 -9.57 -3.18 1 97.88 26 HIS B CA 1
ATOM 745 C C . HIS B 1 26 ? -3.451 -10.633 -3.955 1 97.88 26 HIS B C 1
ATOM 747 O O . HIS B 1 26 ? -2.268 -10.859 -3.691 1 97.88 26 HIS B O 1
ATOM 753 N N . GLN B 1 27 ? -4.129 -11.297 -4.844 1 95.69 27 GLN B N 1
ATOM 754 C CA . GLN B 1 27 ? -3.457 -12.297 -5.664 1 95.69 27 GLN B CA 1
ATOM 755 C C . GLN B 1 27 ? -2.309 -11.68 -6.457 1 95.69 27 GLN B C 1
ATOM 757 O O . GLN B 1 27 ? -1.227 -12.266 -6.551 1 95.69 27 GLN B O 1
ATOM 762 N N . CYS B 1 28 ? -2.537 -10.477 -7.035 1 96.5 28 CYS B N 1
ATOM 763 C CA . CYS B 1 28 ? -1.48 -9.781 -7.766 1 96.5 28 CYS B CA 1
ATOM 764 C C . CYS B 1 28 ? -0.289 -9.492 -6.859 1 96.5 28 CYS B C 1
ATOM 766 O O . CYS B 1 28 ? 0.862 -9.633 -7.277 1 96.5 28 CYS B O 1
ATOM 768 N N . LEU B 1 29 ? -0.534 -9.125 -5.645 1 97.88 29 LEU B N 1
ATOM 769 C CA . LEU B 1 29 ? 0.532 -8.844 -4.691 1 97.88 29 LEU B CA 1
ATOM 770 C C . LEU B 1 29 ? 1.294 -10.109 -4.328 1 97.88 29 LEU B C 1
ATOM 772 O O . LEU B 1 29 ? 2.516 -10.086 -4.168 1 97.88 29 LEU B O 1
ATOM 776 N N . ARG B 1 30 ? 0.615 -11.195 -4.234 1 96.5 30 ARG B N 1
ATOM 777 C CA . ARG B 1 30 ? 1.281 -12.469 -3.977 1 96.5 30 ARG B CA 1
ATOM 778 C C . ARG B 1 30 ? 2.18 -12.867 -5.145 1 96.5 30 ARG B C 1
ATOM 780 O O . ARG B 1 30 ? 3.312 -13.305 -4.941 1 96.5 30 ARG B O 1
ATOM 787 N N . ASP B 1 31 ? 1.582 -12.75 -6.324 1 95.88 31 ASP B N 1
ATOM 788 C CA . ASP B 1 31 ? 2.389 -13.016 -7.512 1 95.88 31 ASP B CA 1
ATOM 789 C C . ASP B 1 31 ? 3.643 -12.148 -7.531 1 95.88 31 ASP B C 1
ATOM 791 O O . ASP B 1 31 ? 4.723 -12.609 -7.898 1 95.88 31 ASP B O 1
ATOM 795 N N . TYR B 1 32 ? 3.5 -10.867 -7.176 1 96.81 32 TYR B N 1
ATOM 796 C CA . TYR B 1 32 ? 4.621 -9.938 -7.125 1 96.81 32 TYR B CA 1
ATOM 797 C C . TYR B 1 32 ? 5.68 -10.414 -6.137 1 96.81 32 TYR B C 1
ATOM 799 O O . TYR B 1 32 ? 6.879 -10.352 -6.422 1 96.81 32 TYR B O 1
ATOM 807 N N . ALA B 1 33 ? 5.254 -10.82 -4.957 1 96.44 33 ALA B N 1
ATOM 808 C CA . ALA B 1 33 ? 6.176 -11.32 -3.938 1 96.44 33 ALA B CA 1
ATOM 809 C C . ALA B 1 33 ? 6.949 -12.531 -4.449 1 96.44 33 ALA B C 1
ATOM 811 O O . ALA B 1 33 ? 8.141 -12.68 -4.164 1 96.44 33 ALA B O 1
ATOM 812 N N . GLU B 1 34 ? 6.277 -13.383 -5.184 1 94.94 34 GLU B N 1
ATOM 813 C CA . GLU B 1 34 ? 6.93 -14.562 -5.754 1 94.94 34 GLU B CA 1
ATOM 814 C C . GLU B 1 34 ? 7.98 -14.156 -6.785 1 94.94 34 GLU B C 1
ATOM 816 O O . GLU B 1 34 ? 9.086 -14.711 -6.801 1 94.94 34 GLU B O 1
ATOM 821 N N . LEU B 1 35 ? 7.59 -13.227 -7.617 1 94.38 35 LEU B N 1
ATOM 822 C CA . LEU B 1 35 ? 8.531 -12.711 -8.602 1 94.38 35 LEU B CA 1
ATOM 823 C C . LEU B 1 35 ? 9.742 -12.078 -7.926 1 94.38 35 LEU B C 1
ATOM 825 O O . LEU B 1 35 ? 10.875 -12.289 -8.352 1 94.38 35 LEU B O 1
ATOM 829 N N . TYR B 1 36 ? 9.508 -11.281 -6.875 1 93.81 36 TYR B N 1
ATOM 830 C CA . TYR B 1 36 ? 10.555 -10.625 -6.09 1 93.81 36 TYR B CA 1
ATOM 831 C C . TYR B 1 36 ? 11.508 -11.656 -5.484 1 93.81 36 TYR B C 1
ATOM 833 O O . TYR B 1 36 ? 12.727 -11.477 -5.516 1 93.81 36 TYR B O 1
ATOM 841 N N . ALA B 1 37 ? 10.914 -12.734 -4.973 1 94.19 37 ALA B N 1
ATOM 842 C CA . ALA B 1 37 ? 11.711 -13.805 -4.383 1 94.19 37 ALA B CA 1
ATOM 843 C C . ALA B 1 37 ? 12.57 -14.492 -5.438 1 94.19 37 ALA B C 1
ATOM 845 O O . ALA B 1 37 ? 13.734 -14.82 -5.188 1 94.19 37 ALA B O 1
ATOM 846 N N . ALA B 1 38 ? 11.992 -14.695 -6.586 1 92.75 38 ALA B N 1
ATOM 847 C CA . ALA B 1 38 ? 12.711 -15.359 -7.676 1 92.75 38 ALA B CA 1
ATOM 848 C C . ALA B 1 38 ? 13.867 -14.492 -8.172 1 92.75 38 ALA B C 1
ATOM 850 O O . ALA B 1 38 ? 14.93 -15 -8.516 1 92.75 38 ALA B O 1
ATOM 851 N N . ALA B 1 39 ? 13.672 -13.234 -8.18 1 92.31 39 ALA B N 1
ATOM 852 C CA . ALA B 1 39 ? 14.656 -12.289 -8.711 1 92.31 39 ALA B CA 1
ATOM 853 C C . ALA B 1 39 ? 15.805 -12.078 -7.73 1 92.31 39 ALA B C 1
ATOM 855 O O . ALA B 1 39 ? 16.953 -11.938 -8.141 1 92.31 39 ALA B O 1
ATOM 856 N N . TYR B 1 40 ? 15.484 -12.07 -6.453 1 93.31 40 TYR B N 1
ATOM 857 C CA . TYR B 1 40 ? 16.484 -11.625 -5.492 1 93.31 40 TYR B CA 1
ATOM 858 C C . TYR B 1 40 ? 16.781 -12.719 -4.473 1 93.31 40 TYR B C 1
ATOM 860 O O . TYR B 1 40 ? 17.688 -12.562 -3.639 1 93.31 40 TYR B O 1
ATOM 868 N N . GLY B 1 41 ? 16.047 -13.828 -4.473 1 91.31 41 GLY B N 1
ATOM 869 C CA . GLY B 1 41 ? 16.297 -14.922 -3.537 1 91.31 41 GLY B CA 1
ATOM 870 C C . GLY B 1 41 ? 15.789 -14.633 -2.139 1 91.31 41 GLY B C 1
ATOM 871 O O . GLY B 1 41 ? 16.203 -15.289 -1.177 1 91.31 41 GLY B O 1
ATOM 872 N N . ALA B 1 42 ? 14.984 -13.578 -1.961 1 86.88 42 ALA B N 1
ATOM 873 C CA . ALA B 1 42 ? 14.422 -13.18 -0.672 1 86.88 42 ALA B CA 1
ATOM 874 C C . ALA B 1 42 ? 12.922 -13.461 -0.618 1 86.88 42 ALA B C 1
ATOM 876 O O . ALA B 1 42 ? 12.141 -12.82 -1.329 1 86.88 42 ALA B O 1
ATOM 877 N N . THR B 1 43 ? 12.625 -14.477 0.18 1 91.06 43 THR B N 1
ATOM 878 C CA . THR B 1 43 ? 11.203 -14.742 0.361 1 91.06 43 THR B CA 1
ATOM 879 C C . THR B 1 43 ? 10.586 -13.758 1.349 1 91.06 43 THR B C 1
ATOM 881 O O . THR B 1 43 ? 10.984 -13.703 2.514 1 91.06 43 THR B O 1
ATOM 884 N N . GLU B 1 44 ? 9.852 -12.844 0.842 1 91.25 44 GLU B N 1
ATOM 885 C CA . GLU B 1 44 ? 9.164 -11.852 1.669 1 91.25 44 GLU B CA 1
ATOM 886 C C . GLU B 1 44 ? 7.652 -12.039 1.607 1 91.25 44 GLU B C 1
ATOM 888 O O . GLU B 1 44 ? 7.113 -12.469 0.585 1 91.25 44 GLU B O 1
ATOM 893 N N . GLN B 1 45 ? 7.078 -11.766 2.76 1 95.88 45 GLN B N 1
ATOM 894 C CA . GLN B 1 45 ? 5.621 -11.727 2.766 1 95.88 45 GLN B CA 1
ATOM 895 C C . GLN B 1 45 ? 5.102 -10.445 2.105 1 95.88 45 GLN B C 1
ATOM 897 O O . GLN B 1 45 ? 5.797 -9.43 2.082 1 95.88 45 GLN B O 1
ATOM 902 N N . VAL B 1 46 ? 3.947 -10.516 1.616 1 97 46 VAL B N 1
ATOM 903 C CA . VAL B 1 46 ? 3.277 -9.391 0.98 1 97 46 VAL B CA 1
ATOM 904 C C . VAL B 1 46 ? 3.295 -8.18 1.919 1 97 46 VAL B C 1
ATOM 906 O O . VAL B 1 46 ? 3.623 -7.07 1.505 1 97 46 VAL B O 1
ATOM 909 N N . VAL B 1 47 ? 3.033 -8.398 3.178 1 97.56 47 VAL B N 1
ATOM 910 C CA . VAL B 1 47 ? 2.898 -7.324 4.156 1 97.56 47 VAL B CA 1
ATOM 911 C C . VAL B 1 47 ? 4.25 -6.641 4.363 1 97.56 47 VAL B C 1
ATOM 913 O O . VAL B 1 47 ? 4.309 -5.457 4.707 1 97.56 47 VAL B O 1
ATOM 916 N N . ASP B 1 48 ? 5.262 -7.348 4.07 1 96.5 48 ASP B N 1
ATOM 917 C CA . ASP B 1 48 ? 6.594 -6.773 4.23 1 96.5 48 ASP B CA 1
ATOM 918 C C . ASP B 1 48 ? 6.973 -5.914 3.027 1 96.5 48 ASP B C 1
ATOM 920 O O . ASP B 1 48 ? 7.777 -4.988 3.148 1 96.5 48 ASP B O 1
ATOM 924 N N . LEU B 1 49 ? 6.422 -6.156 1.893 1 97.75 49 LEU B N 1
ATOM 925 C CA . LEU B 1 49 ? 6.734 -5.438 0.664 1 97.75 49 LEU B CA 1
ATOM 926 C C . LEU B 1 49 ? 5.906 -4.164 0.553 1 97.75 49 LEU B C 1
ATOM 928 O O . LEU B 1 49 ? 6.359 -3.17 -0.019 1 97.75 49 LEU B O 1
ATOM 932 N N . ILE B 1 50 ? 4.754 -4.148 1.139 1 98.62 50 ILE B N 1
ATOM 933 C CA . ILE B 1 50 ? 3.742 -3.119 0.916 1 98.62 50 ILE B CA 1
ATOM 934 C C . ILE B 1 50 ? 4.309 -1.753 1.295 1 98.62 50 ILE B C 1
ATOM 936 O O . ILE B 1 50 ? 4.18 -0.789 0.536 1 98.62 50 ILE B O 1
ATOM 940 N N . PRO B 1 51 ? 5.043 -1.639 2.428 1 98.62 51 PRO B N 1
ATOM 941 C CA . PRO B 1 51 ? 5.559 -0.307 2.748 1 98.62 51 PRO B CA 1
ATOM 942 C C . PRO B 1 51 ? 6.531 0.218 1.694 1 98.62 51 PRO B C 1
ATOM 944 O O . PRO B 1 51 ? 6.523 1.412 1.381 1 98.62 51 PRO B O 1
ATOM 947 N N . TYR B 1 52 ? 7.238 -0.61 1.146 1 97.88 52 TYR B N 1
ATOM 948 C CA . TYR B 1 52 ? 8.227 -0.198 0.155 1 97.88 52 TYR B CA 1
ATOM 949 C C . TYR B 1 52 ? 7.559 0.145 -1.172 1 97.88 52 TYR B C 1
ATOM 951 O O . TYR B 1 52 ? 7.996 1.059 -1.875 1 97.88 52 TYR B O 1
ATOM 959 N N . MET B 1 53 ? 6.543 -0.58 -1.494 1 98.5 53 MET B N 1
ATOM 960 C CA . MET B 1 53 ? 5.773 -0.301 -2.701 1 98.5 53 MET B CA 1
ATOM 961 C C . MET B 1 53 ? 5.078 1.054 -2.604 1 98.5 53 MET B C 1
ATOM 963 O O . MET B 1 53 ? 5.059 1.816 -3.57 1 98.5 53 MET B O 1
ATOM 967 N N . LEU B 1 54 ? 4.543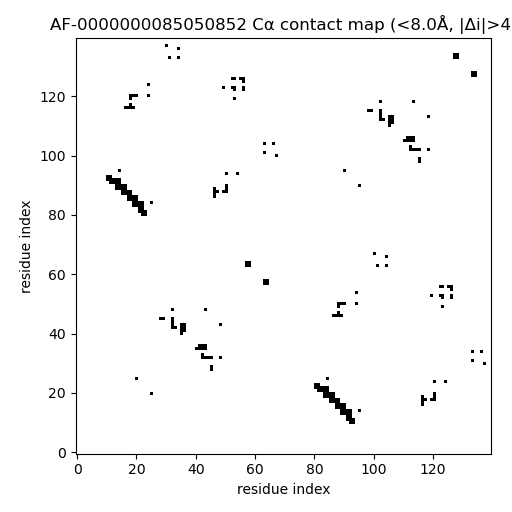 1.327 -1.423 1 98.75 54 LEU B N 1
ATOM 968 C CA . LEU B 1 54 ? 3.893 2.615 -1.204 1 98.75 54 LEU B CA 1
ATOM 969 C C . LEU B 1 54 ? 4.902 3.754 -1.289 1 98.75 54 LEU B C 1
ATOM 971 O O . LEU B 1 54 ? 4.613 4.801 -1.873 1 98.75 54 LEU B O 1
ATOM 975 N N . GLU B 1 55 ? 6.086 3.547 -0.711 1 98.06 55 GLU B N 1
ATOM 976 C CA . GLU B 1 55 ? 7.145 4.551 -0.804 1 98.06 55 GLU B CA 1
ATOM 977 C C . GLU B 1 55 ? 7.516 4.828 -2.258 1 98.06 55 GLU B C 1
ATOM 979 O O . GLU B 1 55 ? 7.648 5.984 -2.66 1 98.06 55 GLU B O 1
ATOM 984 N N . ALA B 1 56 ? 7.637 3.764 -3.01 1 97.69 56 ALA B N 1
ATOM 985 C CA . ALA B 1 56 ? 7.984 3.895 -4.422 1 97.69 56 ALA B CA 1
ATOM 986 C C . ALA B 1 56 ? 6.891 4.633 -5.191 1 97.69 56 ALA B C 1
ATOM 988 O O . ALA B 1 56 ? 7.184 5.469 -6.047 1 97.69 56 ALA B O 1
ATOM 989 N N . PHE B 1 57 ? 5.68 4.316 -4.902 1 98.12 57 PHE B N 1
ATOM 990 C CA . PHE B 1 57 ? 4.559 4.996 -5.535 1 98.12 57 PHE B CA 1
ATOM 991 C C . PHE B 1 57 ? 4.609 6.492 -5.262 1 98.12 57 PHE B C 1
ATOM 993 O O . PHE B 1 57 ? 4.477 7.301 -6.184 1 98.12 57 PHE B O 1
ATOM 1000 N N . LEU B 1 58 ? 4.82 6.887 -3.998 1 97.38 58 LEU B N 1
ATOM 1001 C CA . LEU B 1 58 ? 4.859 8.297 -3.623 1 97.38 58 LEU B CA 1
ATOM 1002 C C . LEU B 1 58 ? 6.008 9.016 -4.324 1 97.38 58 LEU B C 1
ATOM 1004 O O . LEU B 1 58 ? 5.855 10.148 -4.773 1 97.38 58 LEU B O 1
ATOM 1008 N N . GLN B 1 59 ? 7.082 8.359 -4.41 1 95.81 59 GLN B N 1
ATOM 1009 C CA . GLN B 1 59 ? 8.258 8.953 -5.043 1 95.81 59 GLN B CA 1
ATOM 1010 C C . GLN B 1 59 ? 8.031 9.156 -6.539 1 95.81 59 GLN B C 1
ATOM 1012 O O . GLN B 1 59 ? 8.578 10.094 -7.129 1 95.81 59 GLN B O 1
ATOM 1017 N N . SER B 1 60 ? 7.18 8.312 -7.062 1 95.75 60 SER B N 1
ATOM 1018 C CA . SER B 1 60 ? 6.973 8.367 -8.508 1 95.75 60 SER B CA 1
ATOM 1019 C C . SER B 1 60 ? 5.883 9.375 -8.867 1 95.75 60 SER B C 1
ATOM 1021 O O . SER B 1 60 ? 5.715 9.719 -10.039 1 95.75 60 SER B O 1
ATOM 1023 N N . ASP B 1 61 ? 5.113 9.789 -7.914 1 94.69 61 ASP B N 1
ATOM 1024 C CA . ASP B 1 61 ? 4.027 10.727 -8.172 1 94.69 61 ASP B CA 1
ATOM 1025 C C . ASP B 1 61 ? 4.543 12.164 -8.219 1 94.69 61 ASP B C 1
ATOM 1027 O O . ASP B 1 61 ? 4.703 12.805 -7.176 1 94.69 61 ASP B O 1
ATOM 1031 N N . LYS B 1 62 ? 4.684 12.711 -9.328 1 91.06 62 LYS B N 1
ATOM 1032 C CA . LYS B 1 62 ? 5.238 14.039 -9.547 1 91.06 62 LYS B CA 1
ATOM 1033 C C . LYS B 1 62 ? 4.328 15.117 -8.961 1 91.06 62 LYS B C 1
ATOM 1035 O O . LYS B 1 62 ? 4.805 16.156 -8.492 1 91.06 62 LYS B O 1
ATOM 1040 N N . GLY B 1 63 ? 3.055 14.883 -9.023 1 89.69 63 GLY B N 1
ATOM 1041 C CA . GLY B 1 63 ? 2.121 15.812 -8.398 1 89.69 63 GLY B CA 1
ATOM 1042 C C . GLY B 1 63 ? 2.289 15.906 -6.895 1 89.69 63 GLY B C 1
ATOM 1043 O O . GLY B 1 63 ? 2.166 16.984 -6.32 1 89.69 63 GLY B O 1
ATOM 1044 N N . PHE B 1 64 ? 2.625 14.852 -6.352 1 92.56 64 PHE B N 1
ATOM 1045 C CA . PHE B 1 64 ? 2.852 14.828 -4.914 1 92.56 64 PHE B CA 1
ATOM 1046 C C . PHE B 1 64 ? 4.18 15.484 -4.562 1 92.56 64 PHE B C 1
ATOM 1048 O O . PHE B 1 64 ? 4.285 16.172 -3.545 1 92.56 64 PHE B O 1
ATOM 1055 N N . GLN B 1 65 ? 5.098 15.281 -5.348 1 86.25 65 GLN B N 1
ATOM 1056 C CA . GLN B 1 65 ? 6.406 15.875 -5.09 1 86.25 65 GLN B CA 1
ATOM 1057 C C . GLN B 1 65 ? 6.348 17.406 -5.16 1 86.25 65 GLN B C 1
ATOM 1059 O O . GLN B 1 65 ? 7.016 18.094 -4.391 1 86.25 65 GLN B O 1
ATOM 1064 N N . ARG B 1 66 ? 5.551 17.797 -6.027 1 83.5 66 ARG B N 1
ATOM 1065 C CA . ARG B 1 66 ? 5.418 19.234 -6.219 1 83.5 66 ARG B CA 1
ATOM 1066 C C . ARG B 1 66 ? 4.566 19.859 -5.113 1 83.5 66 ARG B C 1
ATOM 1068 O O . ARG B 1 66 ? 4.852 20.969 -4.652 1 83.5 66 ARG B O 1
ATOM 1075 N N . GLY B 1 67 ? 3.682 19.125 -4.699 1 73.19 67 GLY B N 1
ATOM 1076 C CA . GLY B 1 67 ? 2.807 19.609 -3.646 1 73.19 67 GLY B CA 1
ATOM 1077 C C . GLY B 1 67 ? 3.441 19.562 -2.271 1 73.19 67 GLY B C 1
ATOM 1078 O O . GLY B 1 67 ? 3.055 20.328 -1.379 1 73.19 67 GLY B O 1
ATOM 1079 N N . GLY B 1 68 ? 4.176 18.5 -2.041 1 64.31 68 GLY B N 1
ATOM 1080 C CA . GLY B 1 68 ? 4.887 18.438 -0.773 1 64.31 68 GLY B CA 1
ATOM 1081 C C . GLY B 1 68 ? 5.922 19.547 -0.612 1 64.31 68 GLY B C 1
ATOM 1082 O O . GLY B 1 68 ? 6.395 19.797 0.497 1 64.31 68 GLY B O 1
ATOM 1083 N N . LYS B 1 69 ? 6.438 20 -1.639 1 56.81 69 LYS B N 1
ATOM 1084 C CA . LYS B 1 69 ? 7.391 21.109 -1.605 1 56.81 69 LYS B C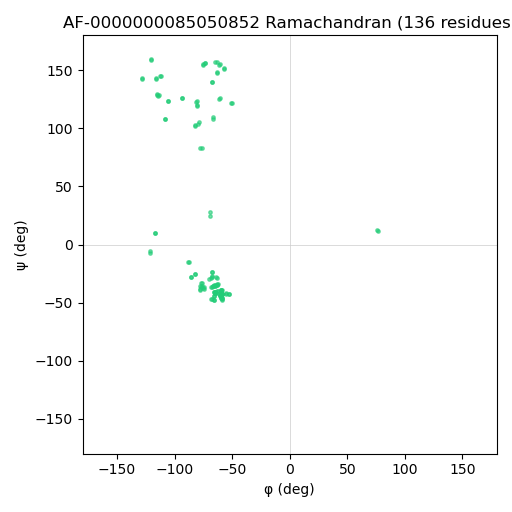A 1
ATOM 1085 C C . LYS B 1 69 ? 6.703 22.406 -1.213 1 56.81 69 LYS B C 1
ATOM 1087 O O . LYS B 1 69 ? 7.316 23.484 -1.256 1 56.81 69 LYS B O 1
ATOM 1092 N N . LYS B 1 70 ? 5.609 22.391 -0.517 1 46.91 70 LYS B N 1
ATOM 1093 C CA . LYS B 1 70 ? 5.289 23.734 -0.02 1 46.91 70 LYS B CA 1
ATOM 1094 C C . LYS B 1 70 ? 5.918 23.969 1.349 1 46.91 70 LYS B C 1
ATOM 1096 O O . LYS B 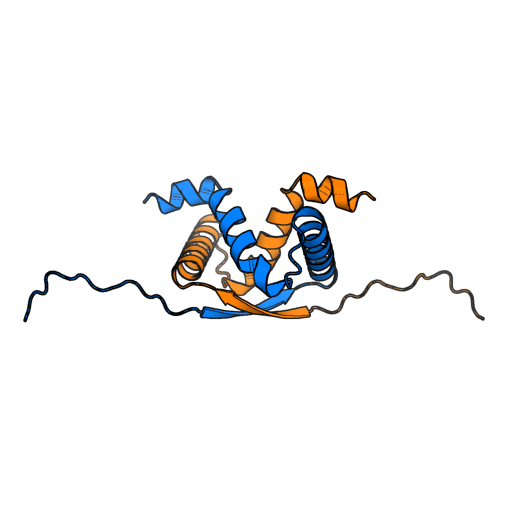1 70 ? 6.117 23.031 2.123 1 46.91 70 LYS B O 1
#

Solvent-accessible surface area (backbone atoms only — not comparable to full-atom values): 8360 Å² total; per-residue (Å²): 127,89,80,65,88,72,68,85,73,74,73,72,58,64,42,79,46,72,35,67,30,50,30,62,59,49,51,51,42,47,53,48,30,51,51,48,17,71,74,68,73,47,87,52,56,54,58,70,46,48,52,56,49,52,50,51,39,55,72,67,33,62,71,51,56,59,59,64,67,107,129,89,80,64,89,70,69,85,72,74,73,72,59,64,42,77,45,73,35,67,32,52,31,62,58,49,51,52,42,49,52,49,30,50,52,49,18,71,74,68,74,48,89,52,55,55,59,70,46,47,54,56,51,52,52,50,39,55,72,66,33,63,71,52,54,60,60,63,67,108

Sequence (140 aa):
MVELKLAKLPDRTPVKLTIMLGAELHQCLRDYAELYAAAYGATEQVVDLIPYMLEAFLQSDKGFQRGGKKMVELKLAKLPDRTPVKLTIMLGAELHQCLRDYAELYAAAYGATEQVVDLIPYMLEAFLQSDKGFQRGGKK

Nearest PDB structures (foldseek):
  1zx3-assembly1_A  TM=5.170E-01  e=2.822E+00  Nitrosomonas europaea ATCC 19718
  1zx3-assembly1_A  TM=5.145E-01  e=2.822E+00  Nitrosomonas europaea ATCC 19718

Secondary structure (DSSP, 8-state):
----SSPPPPP---EEEEEEE-HHHHHHHHHHHHHHHHHHS----HHHHHHHHHHHHHHH-HHHHHHHT-/----SSPPPPP---EEEEEEE-HHHHHHHHHHHHHHHHHHS----HHHHHHHHHHHHHHH-HHHHHHHT-

Organism: Asticcacaulis excentricus (strain ATCC 15261 / DSM 4724 / KCTC 12464 / NCIMB 9791 / VKM B-1370 / CB 48) (NCBI:txid573065)